Protein AF-A0A3N5V1X8-F1 (afdb_monomer_lite)

Secondary structure (DSSP, 8-state):
--EEEE--SSSSGGGTT-EEEEEEE-STTEEEEEETTS-EEEEEGGGEEEHHHHHHHHHHHHHHHHHHHHTT--

Radius of gyration: 15.93 Å; chains: 1; bounding box: 45×23×43 Å

Structure (mmCIF, N/CA/C/O backbone):
data_AF-A0A3N5V1X8-F1
#
_entry.id   AF-A0A3N5V1X8-F1
#
loop_
_atom_site.group_PDB
_atom_site.id
_atom_site.type_symbol
_atom_site.label_atom_id
_atom_site.label_alt_id
_atom_site.label_comp_id
_atom_site.label_asym_id
_atom_site.label_entity_id
_atom_site.label_seq_id
_atom_site.pdbx_PDB_ins_code
_atom_site.Cartn_x
_atom_site.Cartn_y
_atom_site.Cartn_z
_atom_site.occupancy
_atom_site.B_iso_or_equiv
_atom_site.auth_seq_id
_atom_site.auth_comp_id
_atom_site.auth_asym_id
_atom_site.auth_atom_id
_atom_site.pdbx_PDB_model_num
ATOM 1 N N . MET A 1 1 ? -5.849 14.081 3.540 1.00 64.81 1 MET A N 1
ATOM 2 C CA . MET A 1 1 ? -5.578 12.622 3.521 1.00 64.81 1 MET A CA 1
ATOM 3 C C . MET A 1 1 ? -4.297 12.357 2.743 1.00 64.81 1 MET A C 1
ATOM 5 O O . MET A 1 1 ? -4.148 12.895 1.656 1.00 64.81 1 MET A O 1
ATOM 9 N N . THR A 1 2 ? -3.365 11.567 3.279 1.00 83.25 2 THR A N 1
ATOM 10 C CA . THR A 1 2 ? -2.130 11.202 2.561 1.00 83.25 2 THR A CA 1
ATOM 11 C C . THR A 1 2 ? -2.451 10.228 1.426 1.00 83.25 2 THR A C 1
ATOM 13 O O . THR A 1 2 ? -3.057 9.186 1.677 1.00 83.25 2 THR A O 1
ATOM 16 N N . LYS A 1 3 ? -2.047 10.557 0.191 1.00 92.69 3 LYS A N 1
ATOM 17 C CA . LYS A 1 3 ? -2.234 9.690 -0.981 1.00 92.69 3 LYS A CA 1
ATOM 18 C C . LYS A 1 3 ? -1.155 8.608 -0.998 1.00 92.69 3 LYS A C 1
ATOM 20 O O . LYS A 1 3 ? 0.041 8.897 -0.884 1.00 92.69 3 LYS A O 1
ATOM 25 N N . TYR A 1 4 ? -1.581 7.362 -1.137 1.00 96.88 4 TYR A N 1
ATOM 26 C CA . TYR A 1 4 ? -0.695 6.216 -1.257 1.00 96.88 4 TYR A CA 1
ATOM 27 C C . TYR A 1 4 ? -0.804 5.609 -2.653 1.00 96.88 4 TYR A C 1
ATOM 29 O O . TYR A 1 4 ? -1.732 5.889 -3.409 1.00 96.88 4 TYR A O 1
ATOM 37 N N . ILE A 1 5 ? 0.181 4.792 -2.995 1.00 97.00 5 ILE A N 1
ATOM 38 C CA . ILE A 1 5 ? 0.209 4.008 -4.218 1.00 97.00 5 ILE A CA 1
ATOM 39 C C . ILE A 1 5 ? 0.479 2.549 -3.871 1.00 97.00 5 ILE A C 1
ATOM 41 O O . ILE A 1 5 ? 1.332 2.252 -3.022 1.00 97.00 5 ILE A O 1
ATOM 45 N N . TRP A 1 6 ? -0.233 1.642 -4.527 1.00 97.31 6 TRP A N 1
ATOM 46 C CA . TRP A 1 6 ? 0.000 0.211 -4.403 1.00 97.31 6 TRP A CA 1
ATOM 47 C C . TRP A 1 6 ? 1.293 -0.166 -5.134 1.00 97.31 6 TRP A C 1
ATOM 49 O O . TRP A 1 6 ? 1.429 0.026 -6.341 1.00 97.31 6 TRP A O 1
ATOM 59 N N . ARG A 1 7 ? 2.300 -0.653 -4.402 1.00 95.75 7 ARG A N 1
ATOM 60 C CA . ARG A 1 7 ? 3.677 -0.806 -4.922 1.00 95.75 7 ARG A CA 1
ATOM 61 C C . ARG A 1 7 ? 4.117 -2.250 -5.146 1.00 95.75 7 ARG A C 1
ATOM 63 O O . ARG A 1 7 ? 5.296 -2.466 -5.435 1.00 95.75 7 ARG A O 1
ATOM 70 N N . VAL A 1 8 ? 3.236 -3.226 -4.957 1.00 96.00 8 VAL A N 1
ATOM 71 C CA . VAL A 1 8 ? 3.565 -4.652 -5.081 1.00 96.00 8 VAL A CA 1
ATOM 72 C C . VAL A 1 8 ? 2.844 -5.278 -6.262 1.00 96.00 8 VAL A C 1
ATOM 74 O O . VAL A 1 8 ? 1.760 -4.845 -6.632 1.00 96.00 8 VAL A O 1
ATOM 77 N N . LYS A 1 9 ? 3.467 -6.305 -6.841 1.00 96.50 9 LYS A N 1
ATOM 78 C CA . LYS A 1 9 ? 2.875 -7.134 -7.900 1.00 96.50 9 LYS A CA 1
ATOM 79 C C . LYS A 1 9 ? 2.442 -8.514 -7.402 1.00 96.50 9 LYS A C 1
ATOM 81 O O . LYS A 1 9 ? 1.728 -9.213 -8.095 1.00 96.50 9 LYS A O 1
ATOM 86 N N . THR A 1 10 ? 2.875 -8.919 -6.209 1.00 96.56 10 THR A N 1
ATOM 87 C CA . THR A 1 10 ? 2.607 -10.259 -5.659 1.00 96.56 10 THR A CA 1
ATOM 88 C C . THR A 1 10 ? 1.162 -10.449 -5.203 1.00 96.56 10 THR A C 1
ATOM 90 O O . THR A 1 10 ? 0.713 -11.577 -5.058 1.00 96.56 10 THR A O 1
ATOM 93 N N . ARG A 1 11 ? 0.432 -9.358 -4.953 1.00 95.12 11 ARG A N 1
ATOM 94 C CA . ARG A 1 11 ? -0.978 -9.361 -4.554 1.00 95.12 11 ARG A CA 1
ATOM 95 C C . ARG A 1 11 ? -1.682 -8.219 -5.270 1.00 95.12 11 ARG A C 1
ATOM 97 O O . ARG A 1 11 ? -1.178 -7.097 -5.209 1.00 95.12 11 ARG A O 1
ATOM 104 N N . LEU A 1 12 ? -2.819 -8.512 -5.900 1.00 96.19 12 LEU A N 1
ATOM 105 C CA . LEU A 1 12 ? -3.539 -7.580 -6.777 1.00 96.19 12 LEU A CA 1
ATOM 106 C C . LEU A 1 12 ? -2.595 -6.954 -7.831 1.00 96.19 12 LEU A C 1
ATOM 108 O O . LEU A 1 12 ? -2.379 -5.737 -7.817 1.00 96.19 12 LEU A O 1
ATOM 112 N N . PRO A 1 13 ? -1.924 -7.767 -8.677 1.00 96.62 13 PRO A N 1
ATOM 113 C CA . PRO A 1 13 ? -0.993 -7.274 -9.700 1.00 96.62 13 PRO A CA 1
ATOM 114 C C . PRO A 1 13 ? -1.619 -6.246 -10.648 1.00 96.62 13 PRO A C 1
ATOM 116 O O . PRO A 1 13 ? -0.943 -5.300 -11.050 1.00 96.62 13 PRO A O 1
ATOM 119 N N . GLU A 1 14 ? -2.902 -6.395 -10.961 1.00 96.75 14 GLU A N 1
ATOM 120 C CA . GLU A 1 14 ? -3.701 -5.469 -11.764 1.00 96.75 14 GLU A CA 1
ATOM 121 C C . GLU A 1 14 ? -3.821 -4.077 -11.126 1.00 96.75 14 GLU A C 1
ATOM 123 O O . GLU A 1 14 ? -4.039 -3.092 -11.824 1.00 96.75 14 GLU A O 1
ATOM 128 N N . ARG A 1 15 ? -3.601 -3.971 -9.809 1.00 95.62 15 ARG A N 1
ATOM 129 C CA . ARG A 1 15 ? -3.582 -2.707 -9.061 1.00 95.62 15 ARG A CA 1
ATOM 130 C C . ARG A 1 15 ? -2.179 -2.122 -8.918 1.00 95.62 15 ARG A C 1
ATOM 132 O O . ARG A 1 15 ? -1.991 -1.143 -8.194 1.00 95.62 15 ARG A O 1
ATOM 139 N N . TYR A 1 16 ? -1.159 -2.694 -9.558 1.00 96.12 16 TYR A N 1
ATOM 140 C CA . TYR A 1 16 ? 0.204 -2.175 -9.463 1.00 96.12 16 TYR A CA 1
ATOM 141 C C . TYR A 1 16 ? 0.278 -0.710 -9.917 1.00 96.12 16 TYR A C 1
ATOM 143 O O . TYR A 1 16 ? -0.216 -0.346 -10.978 1.00 96.12 16 TYR A O 1
ATOM 151 N N . LEU A 1 17 ? 0.908 0.136 -9.098 1.00 94.88 17 LEU A N 1
ATOM 152 C CA . LEU A 1 17 ? 0.993 1.590 -9.280 1.00 94.88 17 LEU A CA 1
ATOM 153 C C . LEU A 1 17 ? -0.359 2.317 -9.309 1.00 94.88 17 LEU A C 1
ATOM 155 O O . LEU A 1 17 ? -0.423 3.482 -9.694 1.00 94.88 17 LEU A O 1
ATOM 159 N N . THR A 1 18 ? -1.426 1.675 -8.842 1.00 95.81 18 THR A N 1
ATOM 160 C CA . THR A 1 18 ? -2.728 2.328 -8.709 1.00 95.81 18 THR A CA 1
ATOM 161 C C . THR A 1 18 ? -2.779 3.146 -7.412 1.00 95.81 18 THR A C 1
ATOM 163 O O . THR A 1 18 ? -2.271 2.691 -6.375 1.00 95.81 18 THR A O 1
ATOM 166 N N . PRO A 1 19 ? -3.355 4.361 -7.434 1.00 96.06 19 PRO A N 1
ATOM 167 C CA . PRO A 1 19 ? -3.604 5.138 -6.230 1.00 96.06 19 PRO A CA 1
ATOM 168 C C . PRO A 1 19 ? -4.543 4.444 -5.243 1.00 96.06 19 PRO A C 1
ATOM 170 O O . PRO A 1 19 ? -5.524 3.813 -5.625 1.00 96.06 19 PRO A O 1
ATOM 173 N N . CYS A 1 20 ? -4.268 4.614 -3.954 1.00 96.31 20 CYS A N 1
ATOM 174 C CA . CYS A 1 20 ? -5.138 4.146 -2.884 1.00 96.31 20 CYS A CA 1
ATOM 175 C C . CYS A 1 20 ? -5.073 5.079 -1.668 1.00 96.31 20 CYS A C 1
ATOM 177 O O . CYS A 1 20 ? -4.105 5.823 -1.457 1.00 96.31 20 CYS A O 1
ATOM 179 N N . LYS A 1 21 ? -6.102 5.016 -0.829 1.00 96.75 21 LYS A N 1
ATOM 180 C CA . LYS A 1 21 ? -6.162 5.676 0.478 1.00 96.75 21 LYS A CA 1
ATOM 181 C C . LYS A 1 21 ? -5.975 4.629 1.566 1.00 96.75 21 LYS A C 1
ATOM 183 O O . LYS A 1 21 ? -6.455 3.513 1.435 1.00 96.75 21 LYS A O 1
ATOM 188 N N . VAL A 1 22 ? -5.280 4.978 2.644 1.00 96.69 22 VAL A N 1
ATOM 189 C CA . VAL A 1 22 ? -5.244 4.143 3.855 1.00 96.69 22 VAL A CA 1
ATOM 190 C C . VAL A 1 22 ? -6.367 4.623 4.766 1.00 96.69 22 VAL A C 1
ATOM 192 O O . VAL A 1 22 ? -6.306 5.758 5.235 1.00 96.69 22 VAL A O 1
ATOM 195 N N . LEU A 1 23 ? -7.365 3.773 5.001 1.00 96.75 23 LEU A N 1
ATOM 196 C CA . LEU A 1 23 ? -8.525 4.085 5.840 1.00 96.75 23 LEU A CA 1
ATOM 197 C C . LEU A 1 23 ? -8.238 3.845 7.323 1.00 96.75 23 LEU A C 1
ATOM 199 O O . LEU A 1 23 ? -8.606 4.650 8.171 1.00 96.75 23 LEU A O 1
ATOM 203 N N . ALA A 1 24 ? -7.534 2.757 7.636 1.00 96.12 24 ALA A N 1
ATOM 204 C CA . ALA A 1 24 ? -7.203 2.384 9.006 1.00 96.12 24 ALA A CA 1
ATOM 205 C C . ALA A 1 24 ? -5.820 1.729 9.090 1.00 96.12 24 ALA A C 1
ATOM 207 O O . ALA A 1 24 ? -5.316 1.152 8.121 1.00 96.12 24 ALA A O 1
ATOM 208 N N . ARG A 1 25 ? -5.200 1.799 10.271 1.00 96.12 25 ARG A N 1
ATOM 209 C CA . ARG A 1 25 ? -3.940 1.114 10.592 1.00 96.12 25 ARG A CA 1
ATOM 210 C C . ARG A 1 25 ? -4.184 0.153 11.746 1.00 96.12 25 ARG A C 1
ATOM 212 O O . ARG A 1 25 ? -4.704 0.563 12.777 1.00 96.12 25 ARG A O 1
ATOM 219 N N . GLY A 1 26 ? -3.801 -1.103 11.557 1.00 94.38 26 GLY A N 1
ATOM 220 C CA . GLY A 1 26 ? -3.944 -2.154 12.557 1.00 94.38 26 GLY A CA 1
ATOM 221 C C . GLY A 1 26 ? 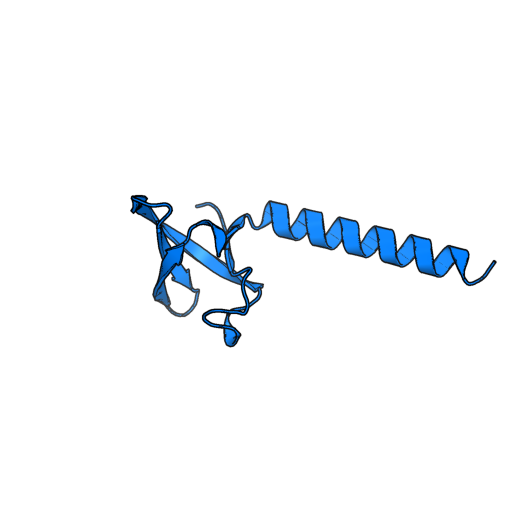-2.621 -2.516 13.232 1.00 94.38 26 GLY A C 1
ATOM 222 O O . GLY A 1 26 ? -1.578 -1.889 13.017 1.00 94.38 26 GLY A O 1
ATOM 223 N N . LYS A 1 27 ? -2.667 -3.575 14.047 1.00 94.19 27 LYS A N 1
ATOM 224 C CA . LYS A 1 27 ? -1.483 -4.209 14.652 1.00 94.19 27 LYS A CA 1
ATOM 225 C C . LYS A 1 27 ? -0.731 -5.058 13.612 1.00 94.19 27 LYS A C 1
ATOM 227 O O . LYS A 1 27 ? -1.223 -5.276 12.508 1.00 94.19 27 LYS A O 1
ATOM 232 N N . MET A 1 28 ? 0.486 -5.504 13.937 1.00 94.06 28 MET A N 1
ATOM 233 C CA . MET A 1 28 ? 1.315 -6.359 13.060 1.00 94.06 28 MET A CA 1
ATOM 234 C C . MET A 1 28 ? 1.546 -5.789 11.649 1.00 94.06 28 MET A C 1
ATOM 236 O O . MET A 1 28 ? 1.519 -6.500 10.650 1.00 94.06 28 MET A O 1
ATOM 240 N N . ASN A 1 29 ? 1.779 -4.478 11.557 1.00 95.56 29 ASN A N 1
ATOM 241 C CA . ASN A 1 29 ? 2.036 -3.791 10.289 1.00 95.56 29 ASN A CA 1
ATOM 242 C C . ASN A 1 29 ? 0.879 -3.864 9.277 1.00 95.56 29 ASN A C 1
ATOM 244 O O . ASN A 1 29 ? 1.121 -3.723 8.081 1.00 95.56 29 ASN A O 1
ATOM 248 N N . THR A 1 30 ? -0.359 -4.058 9.726 1.00 97.31 30 THR A N 1
ATOM 249 C CA . THR A 1 30 ? -1.527 -4.128 8.841 1.00 97.31 30 THR A CA 1
ATOM 250 C C . THR A 1 30 ? -2.159 -2.755 8.591 1.00 97.31 30 THR A C 1
ATOM 252 O O . THR A 1 30 ? -2.009 -1.811 9.376 1.00 97.31 30 THR A O 1
ATOM 255 N N . CYS A 1 31 ? -2.861 -2.619 7.471 1.00 97.19 31 CYS A N 1
ATOM 256 C CA . CYS A 1 31 ? -3.688 -1.466 7.139 1.00 97.19 31 CYS A CA 1
ATOM 257 C C . CYS A 1 31 ? -4.849 -1.857 6.225 1.00 97.19 31 CYS A C 1
ATOM 259 O O . CYS A 1 31 ? -4.696 -2.730 5.370 1.00 97.19 31 CYS A O 1
ATOM 261 N N . LEU A 1 32 ? -5.972 -1.159 6.378 1.00 97.88 32 LEU A N 1
ATOM 262 C CA . LEU A 1 32 ? -7.085 -1.190 5.436 1.00 97.88 32 LEU A CA 1
ATOM 263 C C . LEU A 1 32 ? -6.857 -0.106 4.387 1.00 97.88 32 LEU A C 1
ATOM 265 O O . LEU A 1 32 ? -6.609 1.052 4.747 1.00 97.88 32 LEU A O 1
ATOM 269 N N . VAL A 1 33 ? -6.927 -0.477 3.113 1.00 97.44 33 VAL A N 1
ATOM 270 C CA . VAL A 1 33 ? -6.837 0.470 2.001 1.00 97.44 33 VAL A CA 1
ATOM 271 C C . VAL A 1 33 ? -8.100 0.452 1.163 1.00 97.44 33 VAL A C 1
ATOM 273 O O . VAL A 1 33 ? -8.755 -0.580 1.069 1.00 97.44 33 VAL A O 1
ATOM 276 N N . GLU A 1 34 ? -8.385 1.587 0.541 1.00 97.62 34 GLU A N 1
ATOM 277 C CA . GLU A 1 34 ? -9.479 1.785 -0.403 1.00 97.62 34 GLU A CA 1
ATOM 278 C C . GLU A 1 34 ? -8.932 2.336 -1.720 1.00 97.62 34 GLU A C 1
ATOM 280 O O . GLU A 1 34 ? -8.110 3.263 -1.729 1.00 97.62 34 GLU A O 1
ATOM 285 N N . PHE A 1 35 ? -9.367 1.738 -2.822 1.00 96.50 35 PHE A N 1
ATOM 286 C CA . PHE A 1 35 ? -9.063 2.173 -4.182 1.00 96.50 35 PHE A CA 1
ATOM 287 C C . PHE A 1 35 ? -10.160 3.103 -4.722 1.00 96.50 35 PHE A C 1
ATOM 289 O O . PHE A 1 35 ? -11.216 3.261 -4.117 1.00 96.50 35 PHE A O 1
ATOM 296 N N . GLU A 1 36 ? -9.899 3.757 -5.856 1.00 94.06 36 GLU A N 1
ATOM 297 C CA . GLU A 1 36 ? -10.820 4.751 -6.438 1.00 94.06 36 GLU A CA 1
ATOM 298 C C . GLU A 1 36 ? -12.172 4.16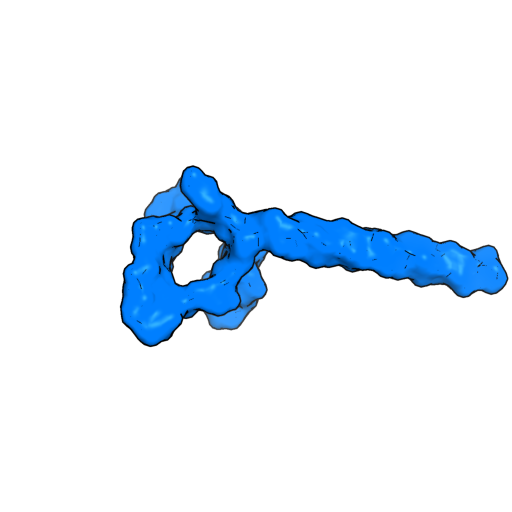1 -6.876 1.00 94.06 36 GLU A C 1
ATOM 300 O O . GLU A 1 36 ? -13.166 4.877 -6.889 1.00 94.06 36 GLU A O 1
ATOM 305 N N . ASP A 1 37 ? -12.229 2.861 -7.161 1.00 95.38 37 ASP A N 1
ATOM 306 C CA . ASP A 1 37 ? -13.452 2.118 -7.487 1.00 95.38 37 ASP A CA 1
ATOM 307 C C . ASP A 1 37 ? -14.231 1.638 -6.249 1.00 95.38 37 ASP A C 1
ATOM 309 O O . ASP A 1 37 ? -15.191 0.882 -6.374 1.00 95.38 37 ASP A O 1
ATOM 313 N N . GLY A 1 38 ? -13.811 2.040 -5.046 1.00 96.06 38 GLY A N 1
ATOM 314 C CA . GLY A 1 38 ? -14.440 1.644 -3.785 1.00 96.06 38 GLY A CA 1
ATOM 315 C C . GLY A 1 38 ? -14.032 0.255 -3.290 1.00 96.06 38 GLY A C 1
ATOM 316 O O . GLY A 1 38 ? -14.488 -0.172 -2.230 1.00 96.06 38 GLY A O 1
ATOM 317 N N . TYR A 1 39 ? -13.149 -0.457 -4.000 1.00 97.38 39 TYR A N 1
ATOM 318 C CA . TYR A 1 39 ? -12.637 -1.736 -3.520 1.00 97.38 39 TYR A CA 1
ATOM 319 C C . TYR A 1 39 ? -11.784 -1.535 -2.260 1.00 97.38 39 TYR A C 1
ATOM 321 O O . TYR A 1 39 ? -10.867 -0.708 -2.243 1.00 97.38 39 TYR A O 1
ATOM 329 N N . GLN A 1 40 ? -12.055 -2.320 -1.214 1.00 97.88 40 GLN A N 1
ATOM 330 C CA . GLN A 1 40 ? -11.336 -2.259 0.056 1.00 97.88 40 GLN A CA 1
ATOM 331 C C . GLN A 1 40 ? -10.589 -3.559 0.350 1.00 97.88 40 GLN A C 1
ATOM 333 O O . GLN A 1 40 ?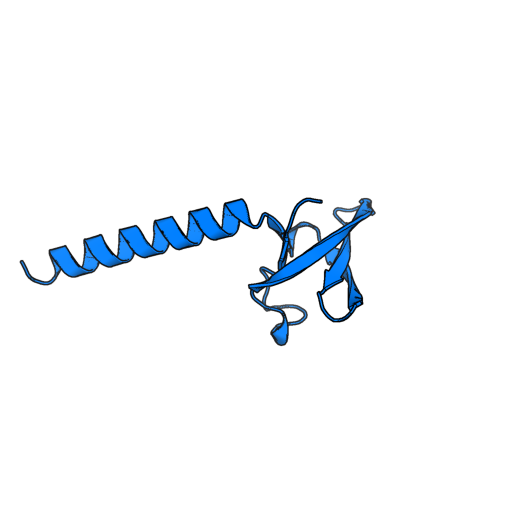 -11.103 -4.657 0.142 1.00 97.88 40 GLN A O 1
ATOM 338 N N . VAL A 1 41 ? -9.366 -3.446 0.873 1.00 97.31 41 VAL A N 1
ATOM 339 C CA . VAL A 1 41 ? -8.553 -4.617 1.221 1.00 97.31 41 VAL A CA 1
ATOM 340 C C . VAL A 1 41 ? -7.649 -4.372 2.423 1.00 97.31 41 VAL A C 1
ATOM 342 O O . VAL A 1 41 ? -6.934 -3.372 2.512 1.00 97.31 41 VAL A O 1
ATOM 345 N N . THR A 1 42 ? -7.624 -5.336 3.344 1.00 97.31 42 THR A N 1
ATOM 346 C CA . THR A 1 42 ? -6.649 -5.373 4.440 1.00 97.31 42 THR A CA 1
ATOM 347 C C . THR A 1 42 ? -5.337 -5.980 3.950 1.00 97.31 42 THR A C 1
ATOM 349 O O . THR A 1 42 ? -5.295 -7.084 3.396 1.00 97.31 42 THR A O 1
ATOM 352 N N . THR A 1 43 ? -4.236 -5.259 4.144 1.00 96.50 43 THR A N 1
ATOM 353 C CA . THR A 1 43 ? -2.903 -5.639 3.665 1.00 96.50 43 THR A CA 1
ATOM 354 C C . THR A 1 43 ? -1.794 -5.197 4.622 1.00 96.50 43 THR A C 1
ATOM 356 O O . THR A 1 43 ? -2.051 -4.571 5.646 1.00 96.50 43 THR A O 1
ATOM 359 N N . SER A 1 44 ? -0.540 -5.499 4.285 1.00 96.25 44 SER A N 1
ATOM 360 C CA . SER A 1 44 ? 0.638 -4.964 4.973 1.00 96.25 44 SER A CA 1
ATOM 361 C C . SER A 1 44 ? 0.893 -3.506 4.579 1.00 96.25 44 SER A C 1
ATOM 363 O O . SER A 1 44 ? 0.868 -3.167 3.396 1.00 96.25 44 SER A O 1
ATOM 365 N N . ARG A 1 45 ? 1.270 -2.647 5.533 1.00 95.56 45 ARG A N 1
ATOM 366 C CA . ARG A 1 45 ? 1.693 -1.255 5.277 1.00 95.56 45 ARG A CA 1
ATOM 367 C C . ARG A 1 45 ? 2.875 -1.170 4.311 1.00 95.56 45 ARG A C 1
ATOM 369 O O . ARG A 1 45 ? 3.059 -0.151 3.656 1.00 95.56 45 ARG A O 1
ATOM 376 N N . ASN A 1 46 ? 3.651 -2.245 4.180 1.00 95.56 46 ASN A N 1
ATOM 377 C CA . ASN A 1 46 ? 4.774 -2.310 3.246 1.00 95.56 46 ASN A CA 1
ATOM 378 C C . ASN A 1 46 ? 4.329 -2.413 1.776 1.00 95.56 46 ASN A C 1
ATOM 380 O O . ASN A 1 46 ? 5.156 -2.201 0.882 1.00 95.56 46 ASN A O 1
ATOM 384 N N . TYR A 1 47 ? 3.057 -2.751 1.526 1.00 96.88 47 TYR A N 1
ATOM 385 C CA . TYR A 1 47 ? 2.488 -2.905 0.183 1.00 96.88 47 TYR A CA 1
ATOM 386 C C . TYR A 1 47 ? 2.055 -1.570 -0.420 1.00 96.88 47 TYR A C 1
ATOM 388 O O . TYR A 1 47 ? 1.846 -1.481 -1.630 1.00 96.88 47 TYR A O 1
ATOM 396 N N . VAL A 1 48 ? 2.003 -0.521 0.401 1.00 96.56 48 VAL A N 1
ATOM 397 C CA . VAL A 1 48 ? 1.732 0.845 -0.029 1.00 96.56 48 VAL A CA 1
ATOM 398 C C . VAL A 1 48 ? 2.979 1.718 0.083 1.00 96.56 48 VAL A C 1
ATOM 400 O O . VAL A 1 48 ? 3.859 1.502 0.915 1.00 96.56 48 VAL A O 1
ATOM 403 N N . MET A 1 49 ? 3.075 2.723 -0.780 1.00 96.62 49 MET A N 1
ATOM 404 C CA . MET A 1 49 ? 4.100 3.764 -0.725 1.00 96.62 49 MET A CA 1
ATOM 405 C C . MET A 1 49 ? 3.427 5.126 -0.732 1.00 96.62 49 MET A C 1
ATOM 407 O O . MET A 1 49 ? 2.420 5.311 -1.404 1.00 96.62 49 MET A O 1
ATOM 411 N N . LYS A 1 50 ? 3.983 6.095 -0.007 1.00 95.75 50 LYS A N 1
ATOM 412 C CA . LYS A 1 50 ? 3.549 7.487 -0.136 1.00 95.75 50 LYS A CA 1
ATOM 413 C C . LYS A 1 50 ? 3.768 7.973 -1.572 1.00 95.75 50 LYS A C 1
ATOM 415 O O . LYS A 1 50 ? 4.838 7.724 -2.139 1.00 95.75 50 LYS A O 1
ATOM 420 N N . TRP A 1 51 ? 2.793 8.679 -2.138 1.00 94.06 51 TRP A N 1
ATOM 421 C CA . TRP A 1 51 ? 2.868 9.186 -3.510 1.00 94.06 51 TRP A CA 1
ATOM 422 C C . TRP A 1 51 ? 4.129 10.028 -3.758 1.00 94.06 51 TRP A C 1
ATOM 424 O O . TRP A 1 51 ? 4.825 9.827 -4.753 1.00 94.06 51 TRP A O 1
ATOM 434 N N . GLU A 1 52 ? 4.519 10.875 -2.803 1.00 93.00 52 GLU A N 1
ATOM 435 C CA . GLU A 1 52 ? 5.699 11.743 -2.916 1.00 93.00 52 GLU A CA 1
ATOM 436 C C . GLU A 1 52 ? 7.000 10.929 -3.007 1.00 93.00 52 GLU A C 1
ATOM 438 O O . GLU A 1 52 ? 7.953 11.304 -3.691 1.00 93.00 52 GLU A O 1
ATOM 443 N N . THR A 1 53 ? 7.041 9.771 -2.339 1.00 94.31 53 THR A N 1
ATOM 444 C CA . THR A 1 53 ? 8.194 8.864 -2.415 1.00 94.31 53 THR A CA 1
ATOM 445 C C . THR A 1 53 ? 8.273 8.199 -3.785 1.00 94.31 53 THR A C 1
ATOM 447 O O . THR A 1 53 ? 9.372 8.044 -4.322 1.00 94.31 53 THR A O 1
ATOM 450 N N . MET A 1 54 ? 7.128 7.834 -4.368 1.00 92.38 54 MET A N 1
ATOM 451 C CA . MET A 1 54 ? 7.076 7.275 -5.717 1.00 92.38 54 MET A CA 1
ATOM 452 C C . MET A 1 54 ? 7.531 8.304 -6.755 1.00 92.38 54 MET A C 1
ATOM 454 O O . MET A 1 54 ? 8.410 8.000 -7.558 1.00 92.38 54 MET A O 1
ATOM 458 N N . GLN A 1 55 ? 7.019 9.535 -6.673 1.00 90.88 55 GLN A N 1
ATOM 459 C CA . GLN A 1 55 ? 7.417 10.642 -7.547 1.00 90.88 55 GLN A CA 1
ATOM 460 C C . GLN A 1 55 ? 8.926 10.887 -7.503 1.00 90.88 55 GLN A C 1
ATOM 462 O O . GLN A 1 55 ? 9.595 10.908 -8.535 1.00 90.88 55 GLN A O 1
ATOM 467 N N . ARG A 1 56 ? 9.508 10.929 -6.298 1.00 94.12 56 ARG A N 1
ATOM 468 C CA . ARG A 1 56 ? 10.960 11.063 -6.130 1.00 94.12 56 ARG A CA 1
ATOM 469 C C . ARG A 1 56 ? 11.738 9.916 -6.782 1.00 94.12 56 ARG A C 1
ATOM 471 O O . ARG A 1 56 ? 12.793 10.148 -7.367 1.00 94.12 56 ARG A O 1
ATOM 478 N N . LYS A 1 57 ? 11.253 8.674 -6.678 1.00 91.06 57 LYS A N 1
ATOM 479 C CA . LYS A 1 57 ? 11.896 7.510 -7.314 1.00 91.06 57 LYS A CA 1
ATOM 480 C C . LYS A 1 57 ? 11.804 7.567 -8.838 1.00 91.06 57 LYS A C 1
ATOM 482 O O . LYS A 1 57 ? 12.780 7.220 -9.498 1.00 91.06 57 LYS A O 1
ATOM 487 N N . LEU A 1 58 ? 10.667 7.998 -9.381 1.00 88.81 58 LEU A N 1
ATOM 488 C CA . LEU A 1 58 ? 10.479 8.179 -10.821 1.00 88.81 58 LEU A CA 1
ATOM 489 C C . LEU A 1 58 ? 11.402 9.272 -11.367 1.00 88.81 58 LEU A C 1
ATOM 491 O O . LEU A 1 58 ? 12.138 9.010 -12.315 1.00 88.81 58 LEU A O 1
ATOM 495 N N . ALA A 1 59 ? 11.466 10.429 -10.704 1.00 91.25 59 ALA A N 1
ATOM 496 C CA . ALA A 1 59 ? 12.369 11.517 -11.078 1.00 91.25 59 ALA A CA 1
ATOM 497 C C . ALA A 1 59 ? 13.841 11.066 -11.087 1.00 91.25 59 ALA A C 1
ATOM 499 O O . ALA A 1 59 ? 14.547 11.262 -12.075 1.00 91.25 59 ALA A O 1
ATOM 500 N N . LYS A 1 60 ? 14.290 10.361 -10.035 1.00 91.81 60 LYS A N 1
ATOM 501 C CA . LYS A 1 60 ? 15.654 9.800 -9.969 1.00 91.81 60 LYS A CA 1
ATOM 502 C C . LYS A 1 60 ? 15.952 8.814 -11.103 1.00 91.81 60 LYS A C 1
ATOM 504 O O . LYS A 1 60 ? 17.058 8.811 -11.634 1.00 91.81 60 LYS A O 1
ATOM 509 N N . ARG A 1 61 ? 14.984 7.967 -11.475 1.00 89.31 61 ARG A N 1
ATOM 510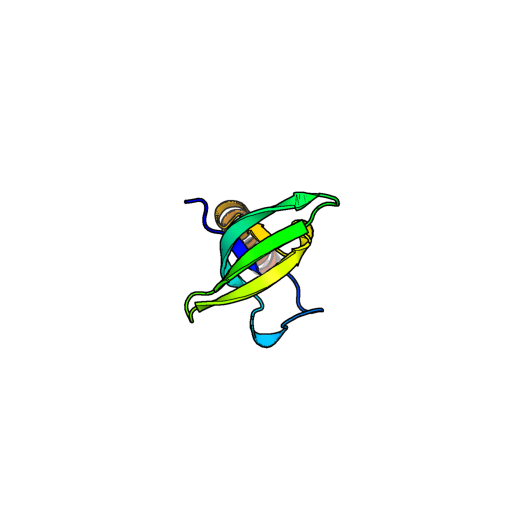 C CA . ARG A 1 61 ? 15.131 7.033 -12.606 1.00 89.31 61 ARG A CA 1
ATOM 511 C C . ARG A 1 61 ? 15.225 7.768 -13.943 1.00 89.31 61 ARG A C 1
ATOM 513 O O . ARG A 1 61 ? 16.011 7.352 -14.785 1.00 89.31 61 ARG A O 1
ATOM 520 N N . SER A 1 62 ? 14.458 8.844 -14.114 1.00 88.50 62 SER A N 1
ATOM 521 C CA . SER A 1 62 ? 14.497 9.681 -15.316 1.00 88.50 62 SER A CA 1
ATOM 522 C C . SER A 1 62 ? 15.860 10.353 -15.498 1.00 88.50 62 SER A C 1
ATOM 524 O O . SER A 1 62 ? 16.442 10.244 -16.572 1.00 88.50 62 SER A O 1
ATOM 526 N N . LEU A 1 63 ? 16.399 10.964 -14.435 1.00 85.25 63 LEU A N 1
ATOM 527 C CA . LEU A 1 63 ? 17.726 11.600 -14.435 1.00 85.25 63 LEU A CA 1
ATOM 528 C C . LEU A 1 63 ? 18.836 10.599 -14.793 1.00 85.25 63 LEU A C 1
ATOM 530 O O . LEU A 1 63 ? 19.618 10.824 -15.710 1.00 85.25 63 LEU A O 1
ATOM 534 N N . LYS A 1 64 ? 18.829 9.417 -14.163 1.00 85.38 64 LYS A N 1
ATOM 535 C CA . LYS A 1 64 ? 19.805 8.364 -14.482 1.00 85.38 64 LYS A CA 1
ATOM 536 C C . LYS A 1 64 ? 19.737 7.927 -15.952 1.00 85.38 64 LYS A C 1
ATOM 538 O O . LYS A 1 64 ? 20.766 7.625 -16.548 1.00 85.38 64 LYS A O 1
ATOM 543 N N . LYS A 1 65 ? 18.536 7.870 -16.541 1.00 81.25 65 LYS A N 1
ATOM 544 C CA . LYS A 1 65 ? 18.360 7.497 -17.952 1.00 81.25 65 LYS A CA 1
ATOM 545 C C . LYS A 1 65 ? 18.968 8.546 -18.892 1.00 81.25 65 LYS A C 1
ATOM 547 O O . LYS A 1 65 ? 19.615 8.152 -19.856 1.00 81.25 65 LYS A O 1
ATOM 552 N N . SER A 1 66 ? 18.799 9.842 -18.603 1.00 78.94 66 SER A N 1
ATOM 553 C CA . SER A 1 66 ? 19.392 10.914 -19.417 1.00 78.94 66 SER A CA 1
ATOM 554 C C . SER A 1 66 ? 20.918 10.943 -19.350 1.00 78.94 66 SER A C 1
ATOM 556 O O . SER A 1 66 ? 21.565 11.234 -20.355 1.00 78.94 66 SER A O 1
ATOM 558 N N . ASP A 1 67 ? 21.496 10.609 -18.196 1.00 81.38 67 ASP A N 1
ATOM 559 C CA . ASP A 1 67 ? 22.953 10.569 -18.030 1.00 81.38 67 ASP A CA 1
ATOM 560 C C . ASP A 1 67 ? 23.571 9.427 -18.855 1.00 81.38 67 ASP A C 1
ATOM 562 O O . ASP A 1 67 ? 24.568 9.623 -19.548 1.00 81.38 67 ASP A O 1
ATOM 566 N N . ILE A 1 68 ? 22.922 8.256 -18.881 1.00 81.81 68 ILE A N 1
ATOM 567 C CA . ILE A 1 68 ? 23.357 7.101 -19.686 1.00 81.81 68 ILE A CA 1
ATOM 568 C C . ILE A 1 68 ? 23.295 7.402 -21.193 1.00 81.81 68 ILE A C 1
ATOM 570 O O . ILE A 1 68 ? 24.220 7.046 -21.922 1.00 81.81 68 ILE A O 1
ATOM 574 N N . SER A 1 69 ? 22.240 8.075 -21.673 1.00 73.94 69 SER A N 1
ATOM 575 C CA . SER A 1 69 ? 22.109 8.410 -23.102 1.00 73.94 69 SER A CA 1
ATOM 576 C C . SER A 1 69 ? 23.145 9.425 -23.590 1.00 73.94 69 SER A C 1
ATOM 578 O O . SER A 1 69 ? 23.504 9.415 -24.760 1.00 73.94 69 SER A O 1
ATOM 580 N N . LYS A 1 70 ? 23.637 10.306 -22.710 1.00 73.19 70 LYS A N 1
ATOM 581 C CA . LYS A 1 70 ? 24.690 11.268 -23.067 1.00 73.19 70 LYS A CA 1
ATOM 582 C C . LYS A 1 70 ? 26.056 10.595 -23.191 1.00 73.19 70 LYS A C 1
ATOM 584 O O . LYS A 1 70 ? 26.830 10.966 -24.058 1.00 73.19 70 LYS A O 1
ATOM 589 N N . ASN A 1 71 ? 26.320 9.584 -22.365 1.00 69.38 71 ASN A N 1
ATOM 590 C CA . ASN A 1 71 ? 27.604 8.883 -22.327 1.00 69.38 71 ASN A CA 1
ATOM 591 C C . ASN A 1 71 ? 27.757 7.787 -23.400 1.00 69.38 71 ASN A C 1
ATOM 5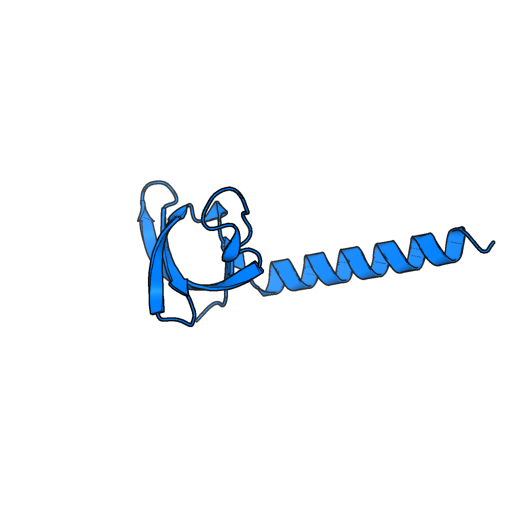93 O O . ASN A 1 71 ? 28.802 7.159 -23.478 1.00 69.38 71 ASN A O 1
ATOM 597 N N . SER A 1 72 ? 26.705 7.505 -24.174 1.00 66.06 72 SER A N 1
ATOM 598 C CA . SER A 1 72 ? 26.709 6.511 -25.263 1.00 66.06 72 SER A CA 1
ATOM 599 C C . SER A 1 72 ? 26.849 7.135 -26.657 1.00 66.06 72 SER A C 1
ATOM 601 O O . SER A 1 72 ? 27.065 6.406 -27.617 1.00 66.06 72 SER A O 1
ATOM 603 N N . ASN A 1 73 ? 26.756 8.465 -26.754 1.00 60.75 73 ASN A N 1
ATOM 604 C CA . ASN A 1 73 ? 26.944 9.245 -27.982 1.00 60.75 73 ASN A CA 1
ATOM 605 C C . ASN A 1 73 ? 28.252 10.069 -27.962 1.00 60.75 73 ASN A C 1
ATOM 607 O O . ASN A 1 73 ? 28.384 11.003 -28.753 1.00 60.75 73 ASN A O 1
ATOM 611 N N . ALA A 1 74 ? 29.164 9.770 -27.031 1.00 54.44 74 ALA A N 1
ATOM 612 C CA . ALA A 1 74 ? 30.480 10.393 -26.886 1.00 54.44 74 ALA A CA 1
ATOM 613 C C . ALA A 1 74 ? 31.584 9.393 -27.237 1.00 54.44 74 ALA A C 1
ATOM 615 O O . ALA A 1 74 ? 31.377 8.189 -26.957 1.00 54.44 74 ALA A O 1
#

Sequence (74 aa):
MTKYIWRVKTRLPERYLTPCKVLARGKMNTCLVEFEDGYQVTTSRNYVMKWETMQRKLAKRSLKKSDISKNSNA

pLDDT: mean 91.31, std 9.43, range [54.44, 97.88]

Foldseek 3Di:
DFKKAQPDCPPPVVRHRAIWDFPAADPPQWTWIAGPVRDIDIDHVVRIDGPVVVVVVVVVVVVV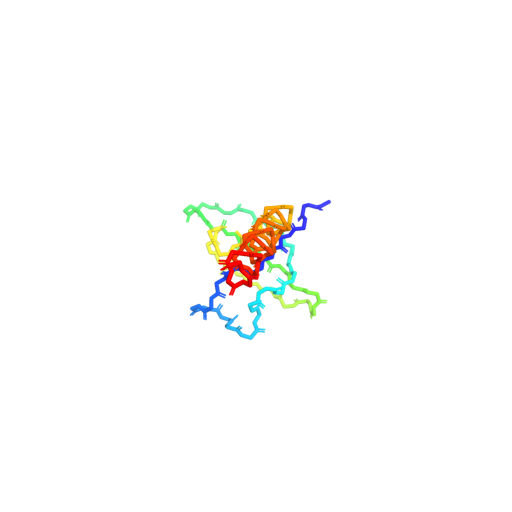VVVVVVVVVD